Protein AF-Q7RCZ0-F1 (afdb_monomer)

Organism: Plasmodium yoelii yoelii (NCBI:txid73239)

Structure (mmCIF, N/CA/C/O backbone):
data_AF-Q7RCZ0-F1
#
_entry.id   AF-Q7RCZ0-F1
#
loop_
_atom_site.group_PDB
_atom_site.id
_atom_site.type_symbol
_atom_site.label_atom_id
_atom_site.label_alt_id
_atom_site.label_comp_id
_atom_site.label_asym_id
_atom_site.label_entity_id
_atom_site.label_seq_id
_atom_site.pdbx_PDB_ins_code
_atom_site.Cartn_x
_atom_site.Cartn_y
_atom_site.Cartn_z
_atom_site.occupancy
_atom_site.B_iso_or_equiv
_atom_site.auth_seq_id
_atom_site.auth_comp_id
_atom_site.auth_asym_id
_atom_site.auth_atom_id
_atom_site.pdbx_PDB_model_num
ATOM 1 N N . MET A 1 1 ? 18.452 -16.518 -7.019 1.00 38.97 1 MET A N 1
ATOM 2 C CA . MET A 1 1 ? 18.114 -15.299 -7.773 1.00 38.97 1 MET A CA 1
ATOM 3 C C . MET A 1 1 ? 17.187 -14.488 -6.898 1.00 38.97 1 MET A C 1
ATOM 5 O O . MET A 1 1 ? 16.316 -15.059 -6.257 1.00 38.97 1 MET A O 1
ATOM 9 N N . ASP A 1 2 ? 17.515 -13.217 -6.743 1.00 44.34 2 ASP A N 1
ATOM 10 C CA . ASP A 1 2 ? 17.029 -12.322 -5.700 1.00 44.34 2 ASP A CA 1
ATOM 11 C C . ASP A 1 2 ? 15.696 -11.708 -6.157 1.00 44.34 2 ASP A C 1
ATOM 13 O O . ASP A 1 2 ? 15.673 -10.638 -6.751 1.00 44.34 2 ASP A O 1
ATOM 17 N N . GLU A 1 3 ? 14.586 -12.422 -5.942 1.00 51.94 3 GLU A N 1
ATOM 18 C CA . GLU A 1 3 ? 13.224 -12.091 -6.430 1.00 51.94 3 GLU A CA 1
ATOM 19 C C . GLU A 1 3 ? 12.769 -10.655 -6.075 1.00 51.94 3 GLU A C 1
ATOM 21 O O . GLU A 1 3 ? 11.881 -10.083 -6.702 1.00 51.94 3 GLU A O 1
ATOM 26 N N . ARG A 1 4 ? 13.405 -10.041 -5.067 1.00 52.78 4 ARG A N 1
ATOM 27 C CA . ARG A 1 4 ? 13.152 -8.660 -4.631 1.00 52.78 4 ARG A CA 1
ATOM 28 C C . ARG A 1 4 ? 13.839 -7.600 -5.492 1.00 52.78 4 ARG A C 1
ATOM 30 O O . ARG A 1 4 ? 13.339 -6.479 -5.538 1.00 52.78 4 ARG A O 1
ATOM 37 N N . ASN A 1 5 ? 14.956 -7.923 -6.147 1.00 51.56 5 ASN A N 1
ATOM 38 C CA . ASN A 1 5 ? 15.665 -6.962 -6.998 1.00 51.56 5 ASN A CA 1
ATOM 39 C C . ASN A 1 5 ? 14.896 -6.694 -8.292 1.00 51.56 5 ASN A C 1
ATOM 41 O O . ASN A 1 5 ? 14.897 -5.562 -8.770 1.00 51.56 5 ASN A O 1
ATOM 45 N N . ASP A 1 6 ? 14.164 -7.687 -8.797 1.00 56.62 6 ASP A N 1
ATOM 46 C CA . ASP A 1 6 ? 13.350 -7.517 -9.998 1.00 56.62 6 ASP A CA 1
ATOM 47 C C . ASP A 1 6 ? 12.144 -6.607 -9.718 1.00 56.62 6 ASP A C 1
ATOM 49 O O . ASP A 1 6 ? 11.845 -5.723 -10.518 1.00 56.62 6 ASP A O 1
ATOM 53 N N . LEU A 1 7 ? 11.514 -6.712 -8.539 1.00 56.81 7 LEU A N 1
ATOM 54 C CA . LEU A 1 7 ? 10.368 -5.880 -8.125 1.00 56.81 7 LEU A CA 1
ATOM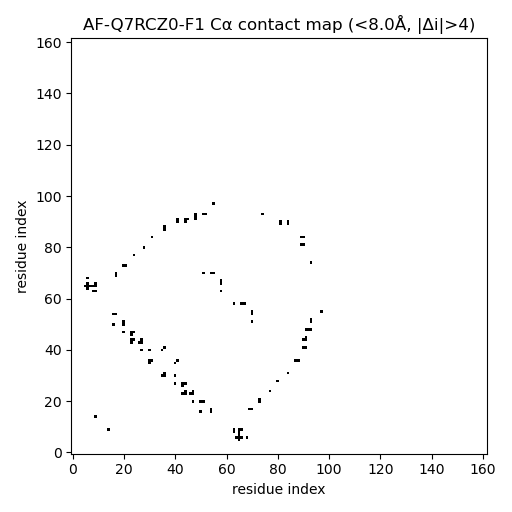 55 C C . LEU A 1 7 ? 10.657 -4.368 -8.086 1.00 56.81 7 LEU A C 1
ATOM 57 O O . LEU A 1 7 ? 9.736 -3.567 -8.237 1.00 56.81 7 LEU A O 1
ATOM 61 N N . LEU A 1 8 ? 11.917 -3.973 -7.891 1.00 65.38 8 LEU A N 1
ATOM 62 C CA . LEU A 1 8 ? 12.335 -2.569 -7.804 1.00 65.38 8 LEU A CA 1
ATOM 63 C C . LEU A 1 8 ? 12.926 -2.031 -9.112 1.00 65.38 8 LEU A C 1
ATOM 65 O O . LEU A 1 8 ? 13.473 -0.929 -9.123 1.00 65.38 8 LEU A O 1
ATOM 69 N N . ASN A 1 9 ? 12.780 -2.758 -10.224 1.00 71.50 9 ASN A N 1
ATOM 70 C CA . ASN A 1 9 ? 13.182 -2.296 -11.553 1.00 71.50 9 ASN A CA 1
ATOM 71 C C . ASN A 1 9 ? 12.187 -1.272 -12.142 1.00 71.50 9 ASN A C 1
ATOM 73 O O . ASN A 1 9 ? 11.670 -1.434 -13.246 1.00 71.50 9 ASN A O 1
ATOM 77 N N . ILE A 1 10 ? 11.862 -0.235 -11.372 1.00 80.19 10 ILE A N 1
ATOM 78 C CA . ILE A 1 10 ? 10.982 0.868 -11.763 1.00 80.19 10 ILE A CA 1
ATOM 79 C C . ILE A 1 10 ? 11.766 2.160 -11.566 1.00 80.19 10 ILE A C 1
ATOM 81 O O . ILE A 1 10 ? 12.518 2.304 -10.601 1.00 80.19 10 ILE A O 1
ATOM 85 N N . ASN A 1 11 ? 11.614 3.104 -12.493 1.00 83.19 11 ASN A N 1
ATOM 86 C CA . ASN A 1 11 ? 12.280 4.392 -12.367 1.00 83.19 11 ASN A CA 1
ATOM 87 C C . ASN A 1 11 ? 11.773 5.142 -11.114 1.00 83.19 11 ASN A C 1
ATOM 89 O O . ASN A 1 11 ? 10.669 4.925 -10.610 1.00 83.19 11 ASN A O 1
ATOM 93 N N . ILE A 1 12 ? 12.600 6.046 -10.594 1.00 86.06 12 ILE A N 1
ATOM 94 C CA . ILE A 1 12 ? 12.290 6.764 -9.353 1.00 86.06 12 ILE A CA 1
ATOM 95 C C . ILE A 1 12 ? 11.041 7.654 -9.474 1.00 86.06 12 ILE A C 1
ATOM 97 O O . ILE A 1 12 ? 10.348 7.887 -8.485 1.00 86.06 12 ILE A O 1
ATOM 101 N N . GLU A 1 13 ? 10.737 8.133 -10.682 1.00 85.88 13 GLU A N 1
ATOM 102 C CA . GLU A 1 13 ? 9.590 8.998 -10.951 1.00 85.88 13 GLU A CA 1
ATOM 103 C C . GLU A 1 13 ? 8.267 8.235 -10.800 1.00 85.88 13 GLU A C 1
ATOM 105 O O . GLU A 1 13 ? 7.359 8.673 -10.094 1.00 85.88 13 GLU A O 1
ATOM 110 N N . ASP A 1 14 ? 8.170 7.062 -11.410 1.00 85.56 14 ASP A N 1
ATOM 111 C CA . ASP A 1 14 ? 7.006 6.192 -11.344 1.00 85.56 14 ASP A CA 1
ATOM 112 C C . ASP A 1 14 ? 6.868 5.562 -9.962 1.00 85.56 14 ASP A C 1
ATOM 114 O O . ASP A 1 14 ? 5.755 5.459 -9.446 1.00 85.56 14 ASP A O 1
ATOM 118 N N . LEU A 1 15 ? 7.986 5.232 -9.308 1.00 88.25 15 LEU A N 1
ATOM 119 C CA . LEU A 1 15 ? 7.979 4.802 -7.911 1.00 88.25 15 LEU A CA 1
ATOM 120 C C . LEU A 1 15 ? 7.372 5.875 -6.994 1.00 88.25 15 LEU A C 1
ATOM 122 O O . LEU A 1 15 ? 6.578 5.548 -6.112 1.00 88.25 15 LEU A O 1
ATOM 126 N N . SER A 1 16 ? 7.694 7.152 -7.227 1.00 90.44 16 SER A N 1
ATOM 127 C CA . SER A 1 16 ? 7.094 8.278 -6.501 1.00 90.44 16 SER A CA 1
ATOM 128 C C . SER A 1 16 ? 5.575 8.349 -6.718 1.00 90.44 16 SER A C 1
ATOM 130 O O . SER A 1 16 ? 4.807 8.437 -5.759 1.00 90.44 16 SER A O 1
ATOM 132 N N . LYS A 1 17 ? 5.107 8.192 -7.965 1.00 91.94 17 LYS A N 1
ATOM 133 C CA . LYS A 1 17 ? 3.666 8.158 -8.289 1.00 91.94 17 LYS A CA 1
ATOM 134 C C . LYS A 1 17 ? 2.949 6.968 -7.633 1.00 91.94 17 LYS A C 1
ATOM 136 O O . LYS A 1 17 ? 1.824 7.113 -7.149 1.00 91.94 17 LYS A O 1
ATOM 141 N N . PHE A 1 18 ? 3.588 5.798 -7.580 1.00 91.94 18 PHE A N 1
ATOM 142 C CA . PHE A 1 18 ? 3.059 4.639 -6.857 1.00 91.94 18 PHE A CA 1
ATOM 143 C C . PHE A 1 18 ? 2.977 4.887 -5.353 1.00 91.94 18 PHE A C 1
ATOM 145 O O . PHE A 1 18 ? 1.973 4.531 -4.734 1.00 91.94 18 PHE A O 1
ATOM 152 N N . TYR A 1 19 ? 4.000 5.512 -4.768 1.00 93.88 19 TYR A N 1
ATOM 153 C CA . TYR A 1 19 ? 4.013 5.856 -3.350 1.00 93.88 19 TYR A CA 1
ATOM 154 C C . TYR A 1 19 ? 2.870 6.810 -2.986 1.00 93.88 19 TYR A C 1
ATOM 156 O O . TYR A 1 19 ? 2.189 6.591 -1.986 1.00 93.88 19 TYR A O 1
ATOM 164 N N . ASP A 1 20 ? 2.586 7.803 -3.828 1.00 95.19 20 ASP A N 1
ATOM 165 C CA . ASP A 1 20 ? 1.436 8.694 -3.656 1.00 95.19 20 ASP A CA 1
ATOM 166 C C . ASP A 1 20 ? 0.103 7.933 -3.600 1.00 95.19 20 ASP A C 1
ATOM 168 O O . ASP A 1 20 ? -0.721 8.164 -2.709 1.00 95.19 20 ASP A O 1
ATOM 172 N N . ALA A 1 21 ? -0.121 7.017 -4.549 1.00 96.31 21 ALA A N 1
ATOM 173 C CA . ALA A 1 21 ? -1.334 6.200 -4.587 1.00 96.31 21 ALA A CA 1
ATOM 174 C C . ALA A 1 21 ? -1.416 5.257 -3.373 1.00 96.31 21 ALA A C 1
ATOM 176 O O . ALA A 1 21 ? -2.469 5.125 -2.745 1.00 96.31 21 ALA A O 1
ATOM 177 N N . PHE A 1 22 ? -0.294 4.641 -2.997 1.00 95.62 22 PHE A N 1
ATOM 178 C CA . PHE A 1 22 ? -0.193 3.784 -1.817 1.00 95.62 22 PHE A CA 1
ATOM 179 C C . PHE A 1 22 ? -0.462 4.546 -0.512 1.00 95.62 22 PHE A C 1
ATOM 181 O O . PHE A 1 22 ? -1.136 4.031 0.382 1.00 95.62 22 PHE A O 1
ATOM 188 N N . ASN A 1 23 ? 0.016 5.785 -0.401 1.00 95.88 23 ASN A N 1
ATOM 189 C CA . ASN A 1 23 ? -0.214 6.628 0.765 1.00 95.88 23 ASN A CA 1
ATOM 190 C C . ASN A 1 23 ? -1.708 6.941 0.943 1.00 95.88 23 ASN A C 1
ATOM 192 O O . ASN A 1 23 ? -2.233 6.798 2.048 1.00 95.88 23 ASN A O 1
ATOM 196 N N . LEU A 1 24 ? -2.424 7.273 -0.141 1.00 96.69 24 LEU A N 1
ATOM 197 C CA . LEU A 1 24 ? -3.885 7.438 -0.098 1.00 96.69 24 LEU A CA 1
ATOM 198 C C . LEU A 1 24 ? -4.587 6.159 0.373 1.00 96.69 24 LEU A C 1
ATOM 200 O O . LEU A 1 24 ? -5.470 6.214 1.229 1.00 96.69 24 LEU A O 1
ATOM 204 N N . LEU A 1 25 ? -4.157 4.998 -0.126 1.00 95.56 25 LEU A N 1
ATOM 205 C CA . LEU A 1 25 ? -4.702 3.708 0.291 1.00 95.56 25 LEU A CA 1
ATOM 206 C C . LEU A 1 25 ? -4.490 3.452 1.793 1.00 95.56 25 LEU A C 1
ATOM 208 O O . LEU A 1 25 ? -5.423 3.046 2.487 1.00 95.56 25 LEU A O 1
ATOM 212 N N . CYS A 1 26 ? -3.301 3.758 2.318 1.00 95.19 26 CYS A N 1
ATOM 213 C CA . CYS A 1 26 ? -3.001 3.683 3.750 1.00 95.19 26 CYS A CA 1
ATOM 214 C C . CYS A 1 26 ? -3.878 4.626 4.585 1.00 95.19 26 CYS A C 1
ATOM 216 O O . CYS A 1 26 ? -4.401 4.214 5.624 1.00 95.19 26 CYS A O 1
ATOM 218 N N . ILE A 1 27 ? -4.072 5.870 4.134 1.00 94.75 27 ILE A N 1
ATOM 219 C CA . ILE A 1 27 ? -4.946 6.847 4.801 1.00 94.75 27 ILE A CA 1
ATOM 220 C C . ILE A 1 27 ? -6.373 6.297 4.891 1.00 94.75 27 ILE A C 1
ATOM 222 O O . ILE A 1 27 ? -6.962 6.296 5.976 1.00 94.75 27 ILE A O 1
ATOM 226 N N . MET A 1 28 ? -6.908 5.761 3.789 1.00 94.62 28 MET A N 1
ATOM 227 C CA . MET A 1 28 ? -8.235 5.143 3.772 1.00 94.62 28 MET A CA 1
ATOM 228 C C . MET A 1 28 ? -8.324 3.953 4.736 1.00 94.62 28 MET A C 1
ATOM 230 O O . MET A 1 28 ? -9.254 3.891 5.540 1.00 94.62 28 MET A O 1
ATOM 234 N N . TYR A 1 29 ? -7.339 3.048 4.734 1.00 93.31 29 TYR A N 1
ATOM 235 C CA . TYR A 1 29 ? -7.286 1.931 5.686 1.00 93.31 29 TYR A CA 1
ATOM 236 C C . TYR A 1 29 ? -7.281 2.410 7.144 1.00 93.31 29 TYR A C 1
ATOM 238 O O . TYR A 1 29 ? -8.011 1.866 7.976 1.00 93.31 29 TYR A O 1
ATOM 246 N N . GLY A 1 30 ? -6.504 3.451 7.453 1.00 92.50 30 GLY A N 1
ATOM 247 C CA . GLY A 1 30 ? -6.445 4.050 8.785 1.00 92.50 30 GLY A CA 1
ATOM 248 C C . GLY A 1 30 ? -7.778 4.657 9.228 1.00 92.50 30 GLY A C 1
ATOM 249 O O . GLY A 1 30 ? -8.166 4.503 10.388 1.00 92.50 30 GLY A O 1
ATOM 250 N N . ARG A 1 31 ? -8.512 5.301 8.313 1.00 90.94 31 ARG A N 1
ATOM 251 C CA . ARG A 1 31 ? -9.863 5.824 8.581 1.00 90.94 31 ARG A CA 1
ATOM 252 C C . ARG A 1 31 ? -10.870 4.709 8.825 1.00 90.94 31 ARG A C 1
ATOM 254 O O . ARG A 1 31 ? -11.605 4.770 9.810 1.00 90.94 31 ARG A O 1
ATOM 261 N N . VAL A 1 32 ? -10.867 3.678 7.978 1.00 89.38 32 VAL A N 1
ATOM 262 C CA . VAL A 1 32 ? -11.751 2.509 8.116 1.00 89.38 32 VAL A CA 1
ATOM 263 C C . VAL A 1 32 ? -11.511 1.810 9.454 1.00 89.38 32 VAL A C 1
ATOM 265 O 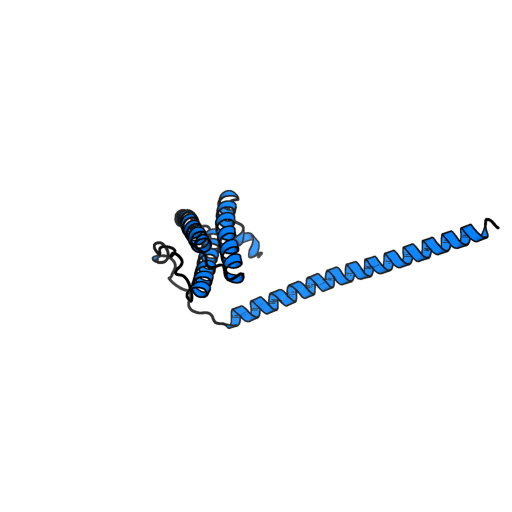O . VAL A 1 32 ? -12.472 1.517 10.159 1.00 89.38 32 VAL A O 1
ATOM 268 N N . ALA A 1 33 ? -10.252 1.621 9.860 1.00 90.06 33 ALA A N 1
ATOM 269 C CA . ALA A 1 33 ? -9.904 1.034 11.157 1.00 90.06 33 ALA A CA 1
ATOM 270 C C . ALA A 1 33 ? -10.375 1.880 12.357 1.00 90.06 33 ALA A C 1
ATOM 272 O O . ALA A 1 33 ? -10.667 1.340 13.420 1.00 90.06 33 ALA A O 1
ATOM 273 N N . GLN A 1 34 ? -10.481 3.201 12.186 1.00 89.69 34 GLN A N 1
ATOM 274 C CA . GLN A 1 34 ? -11.029 4.125 13.185 1.00 89.69 34 GLN A CA 1
ATOM 275 C C . GLN A 1 34 ? -12.559 4.270 13.106 1.00 89.69 34 GLN A C 1
ATOM 277 O O . GLN A 1 34 ? -13.115 5.116 13.803 1.00 89.69 34 GLN A O 1
ATOM 282 N N . ASN A 1 35 ? -13.240 3.494 12.253 1.00 84.00 35 ASN A N 1
ATOM 283 C CA . ASN A 1 35 ? -14.670 3.630 11.948 1.00 84.00 35 ASN A CA 1
ATOM 284 C C . ASN A 1 35 ? -15.070 5.041 11.465 1.00 84.00 35 ASN A C 1
ATOM 286 O O . ASN A 1 35 ? -16.215 5.460 11.616 1.00 84.00 35 ASN A O 1
ATOM 290 N N . LYS A 1 36 ? -14.134 5.781 10.856 1.00 84.06 36 LYS A N 1
ATOM 291 C CA . LYS A 1 36 ? -14.368 7.111 10.275 1.00 84.06 36 LYS A CA 1
ATOM 292 C C . LYS A 1 36 ? -14.728 6.971 8.797 1.00 84.06 36 LYS A C 1
ATOM 294 O O . LYS A 1 36 ? -13.869 7.108 7.930 1.00 84.06 36 LYS A O 1
ATOM 299 N N . LYS A 1 37 ? -15.993 6.652 8.526 1.00 74.50 37 LYS A N 1
ATOM 300 C CA . LYS A 1 37 ? -16.551 6.489 7.170 1.00 74.50 37 LYS A CA 1
ATOM 301 C C . LYS A 1 37 ? 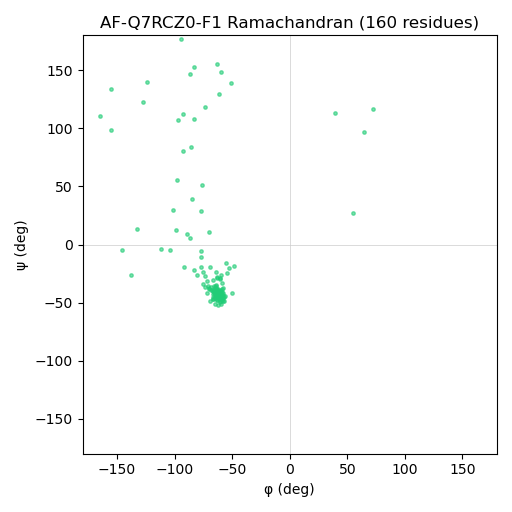-17.282 7.764 6.729 1.00 74.50 37 LYS A C 1
ATOM 303 O O . LYS A 1 37 ? -18.479 7.754 6.474 1.00 74.50 37 LYS A O 1
ATOM 308 N N . ASP A 1 38 ? -16.569 8.889 6.771 1.00 80.19 38 ASP A N 1
ATOM 309 C CA . ASP A 1 38 ? -17.084 10.223 6.444 1.00 80.19 38 ASP A CA 1
ATOM 310 C C . ASP A 1 38 ? -16.816 10.598 4.973 1.00 80.19 38 ASP A C 1
ATOM 312 O O . ASP A 1 38 ? -16.155 9.866 4.235 1.00 80.19 38 ASP A O 1
ATOM 316 N N . ASP A 1 39 ? -17.292 11.766 4.530 1.00 83.75 39 ASP A N 1
ATOM 317 C CA . ASP A 1 39 ? -17.079 12.273 3.160 1.00 83.75 39 ASP A CA 1
ATOM 318 C C . ASP A 1 39 ? -15.600 12.331 2.758 1.00 83.75 39 ASP A C 1
ATOM 320 O O . ASP A 1 39 ? -15.253 12.256 1.578 1.00 83.75 39 ASP A O 1
ATOM 324 N N . LYS A 1 40 ? -14.699 12.431 3.740 1.00 89.19 40 LYS A N 1
ATOM 325 C CA . LYS A 1 40 ? -13.262 12.420 3.489 1.00 89.19 40 LYS A CA 1
ATOM 326 C C . LYS A 1 40 ? -12.778 11.056 3.001 1.00 89.19 40 LYS A C 1
ATOM 328 O O . LYS A 1 40 ? -11.925 11.033 2.125 1.00 89.19 40 LYS A O 1
ATOM 333 N N . LEU A 1 41 ? -13.328 9.944 3.503 1.00 90.38 41 LEU A N 1
ATOM 334 C CA . LEU A 1 41 ? -13.020 8.608 2.976 1.00 90.38 41 LEU A CA 1
ATOM 335 C C . LEU A 1 41 ? -13.406 8.509 1.493 1.00 90.38 41 LEU A C 1
ATOM 337 O O . LEU A 1 41 ? -12.639 7.993 0.685 1.00 90.38 41 LEU A O 1
ATOM 341 N N . LEU A 1 42 ? -14.576 9.042 1.132 1.00 89.44 42 LEU A N 1
ATOM 342 C CA . LEU A 1 42 ? -15.045 9.055 -0.251 1.00 89.44 42 LEU A CA 1
ATOM 343 C C . LEU A 1 42 ? -14.171 9.943 -1.151 1.00 89.44 42 LEU A C 1
ATOM 345 O O . LEU A 1 42 ? -13.889 9.568 -2.288 1.00 89.44 42 LEU A O 1
ATOM 349 N N . ASN A 1 43 ? -13.737 11.104 -0.659 1.00 91.62 43 ASN A N 1
ATOM 350 C CA . ASN A 1 43 ? -12.841 11.994 -1.401 1.00 91.62 43 ASN A CA 1
ATOM 351 C C . ASN A 1 43 ? -11.458 11.362 -1.602 1.00 91.62 43 ASN A C 1
ATOM 353 O O . ASN A 1 43 ? -10.994 11.295 -2.738 1.00 91.62 43 ASN A O 1
ATOM 357 N N . ASP A 1 44 ? -10.867 10.794 -0.546 1.00 93.25 44 ASP A N 1
ATOM 358 C CA . ASP A 1 44 ? -9.589 10.075 -0.629 1.00 93.25 44 ASP A CA 1
ATOM 359 C C . ASP A 1 44 ? -9.683 8.902 -1.630 1.00 93.25 44 ASP A C 1
ATOM 361 O O . ASP A 1 44 ? -8.757 8.649 -2.401 1.00 93.25 44 ASP A O 1
ATOM 365 N N . ALA A 1 45 ? -10.832 8.216 -1.680 1.00 92.75 45 ALA A N 1
ATOM 366 C CA . ALA A 1 45 ? -11.087 7.141 -2.634 1.00 92.75 45 ALA A CA 1
ATOM 367 C C . ALA A 1 45 ? -11.196 7.631 -4.086 1.00 92.75 45 ALA A C 1
ATOM 369 O O . ALA A 1 45 ? -10.686 6.971 -4.991 1.00 92.75 45 ALA A O 1
ATOM 370 N N . LYS A 1 46 ? -11.833 8.783 -4.329 1.00 93.25 46 LYS A N 1
ATOM 371 C CA . LYS A 1 46 ? -11.880 9.403 -5.665 1.00 93.25 46 LYS A CA 1
ATOM 372 C C . LYS A 1 46 ? -10.484 9.814 -6.131 1.00 93.25 46 LYS A C 1
ATOM 374 O O . LYS A 1 46 ? -10.125 9.542 -7.278 1.00 93.25 46 LYS A O 1
ATOM 379 N N . ASP A 1 47 ? -9.691 10.403 -5.240 1.00 95.50 47 ASP A N 1
ATOM 380 C CA . ASP A 1 47 ? -8.311 10.798 -5.528 1.00 95.50 47 ASP A CA 1
ATOM 381 C C . ASP A 1 47 ? -7.429 9.578 -5.817 1.00 95.50 47 ASP A C 1
ATOM 383 O O . ASP A 1 47 ? -6.643 9.590 -6.770 1.00 95.50 47 ASP A O 1
ATOM 387 N N . PHE A 1 48 ? -7.613 8.492 -5.059 1.00 95.75 48 PHE A N 1
ATOM 388 C CA . PHE A 1 48 ? -6.948 7.219 -5.319 1.00 95.75 48 PHE A CA 1
ATOM 389 C C . PHE A 1 48 ? -7.296 6.678 -6.709 1.00 95.75 48 PHE A C 1
ATOM 391 O O . PHE A 1 48 ? -6.389 6.372 -7.481 1.00 95.75 48 PHE A O 1
ATOM 398 N N . VAL A 1 49 ? -8.586 6.601 -7.060 1.00 93.81 49 VAL A N 1
ATOM 399 C CA . VAL A 1 49 ? -9.026 6.098 -8.374 1.00 93.81 49 VAL A CA 1
ATOM 400 C C . VAL A 1 49 ? -8.446 6.944 -9.509 1.00 93.81 49 VAL A C 1
ATOM 402 O O . VAL A 1 49 ? -7.989 6.388 -10.509 1.00 93.81 49 VAL A O 1
ATOM 405 N N . LYS A 1 50 ? -8.394 8.271 -9.352 1.00 93.44 50 LYS A N 1
ATOM 406 C CA . LYS A 1 50 ? -7.781 9.168 -10.340 1.00 93.44 50 LYS A CA 1
ATOM 407 C C . LYS A 1 50 ? -6.286 8.879 -10.524 1.00 93.44 50 LYS A C 1
ATOM 4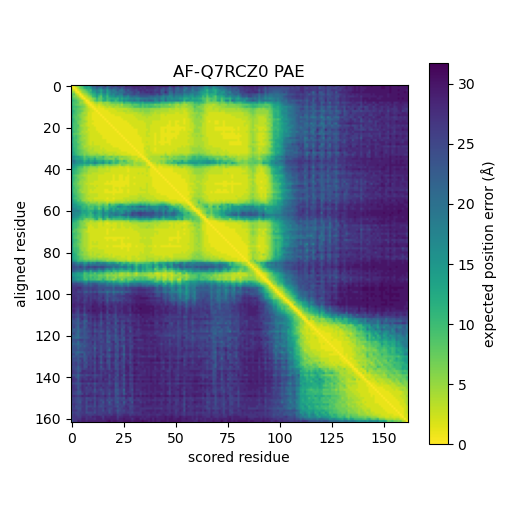09 O O . LYS A 1 50 ? -5.854 8.644 -11.651 1.00 93.44 50 LYS A O 1
ATOM 414 N N . LYS A 1 51 ? -5.510 8.828 -9.434 1.00 93.44 51 LYS A N 1
ATOM 415 C CA . LYS A 1 51 ? -4.071 8.497 -9.494 1.00 93.44 51 LYS A CA 1
ATOM 416 C C . LYS A 1 51 ? -3.830 7.098 -10.065 1.00 93.44 51 LYS A C 1
ATOM 418 O O . LYS A 1 51 ? -2.914 6.900 -10.857 1.00 93.44 51 LYS A O 1
ATOM 423 N N . TYR A 1 52 ? -4.672 6.129 -9.710 1.00 92.62 52 TYR A N 1
ATOM 424 C CA . TYR A 1 52 ? -4.592 4.773 -10.245 1.00 92.62 52 TYR A CA 1
ATOM 425 C C . TYR A 1 52 ? -4.796 4.747 -11.765 1.00 92.62 52 TYR A C 1
ATOM 427 O O . TYR A 1 52 ? -4.054 4.073 -12.472 1.00 92.62 52 TYR A O 1
ATOM 435 N N . GLN A 1 53 ? -5.763 5.501 -12.295 1.00 90.50 53 GLN A N 1
ATOM 436 C CA . GLN A 1 53 ? -5.982 5.592 -13.742 1.00 90.50 53 GLN A CA 1
ATOM 437 C C . GLN A 1 53 ? -4.785 6.203 -14.481 1.00 90.50 53 GLN A C 1
ATOM 439 O O . GLN A 1 53 ? -4.445 5.741 -15.572 1.00 90.50 53 GLN A O 1
ATOM 444 N N . GLU A 1 54 ? -4.145 7.218 -13.895 1.00 89.12 54 GLU A N 1
ATOM 445 C CA . GLU A 1 54 ? -2.928 7.829 -14.443 1.00 89.12 54 GLU A CA 1
ATOM 446 C C . GLU A 1 54 ? -1.786 6.803 -14.536 1.00 89.12 54 GLU A C 1
ATOM 448 O O . GLU A 1 54 ? -1.173 6.666 -15.596 1.00 89.12 54 GLU A O 1
ATOM 453 N N . LEU A 1 55 ? -1.571 6.012 -13.477 1.00 88.94 55 LEU A N 1
ATOM 454 C CA . LEU A 1 55 ? -0.602 4.907 -13.458 1.00 88.94 55 LEU A CA 1
ATOM 455 C C . LEU A 1 55 ? -0.961 3.804 -14.473 1.00 88.94 55 LEU A C 1
ATOM 457 O O . LEU A 1 55 ? -0.120 3.318 -15.228 1.00 88.94 55 LEU A O 1
ATOM 461 N N . ASN A 1 56 ? -2.235 3.423 -14.549 1.00 85.31 56 ASN A N 1
ATOM 462 C CA . ASN A 1 56 ? -2.681 2.326 -15.404 1.00 85.31 56 ASN A CA 1
ATOM 463 C C . ASN A 1 56 ? -2.501 2.631 -16.901 1.00 85.31 56 ASN A C 1
ATOM 465 O O . ASN A 1 56 ? -2.040 1.775 -17.657 1.00 85.31 56 ASN A O 1
ATOM 469 N N . ARG A 1 57 ? -2.767 3.873 -17.329 1.00 80.94 57 ARG A N 1
ATOM 470 C CA . ARG A 1 57 ? -2.512 4.310 -18.715 1.00 80.94 57 ARG A CA 1
ATOM 471 C C . ARG A 1 57 ? -1.044 4.176 -19.116 1.00 80.94 57 ARG A C 1
ATOM 473 O O . ARG A 1 57 ? -0.763 3.890 -20.276 1.00 80.94 57 ARG A O 1
ATOM 480 N N . TYR A 1 58 ? -0.124 4.370 -18.175 1.00 71.12 58 TYR A N 1
ATOM 481 C CA . TYR A 1 58 ? 1.309 4.226 -18.415 1.00 71.12 58 TYR A CA 1
ATOM 482 C C . TYR A 1 58 ? 1.743 2.751 -18.509 1.00 71.12 58 TYR A C 1
ATOM 484 O O . TYR A 1 58 ? 2.602 2.411 -19.325 1.00 71.12 58 TYR A O 1
ATOM 492 N N . SER A 1 59 ? 1.094 1.861 -17.748 1.00 66.12 59 SER A N 1
ATOM 493 C CA . SER A 1 59 ? 1.369 0.412 -17.754 1.00 66.12 59 SER A CA 1
ATOM 494 C C . SER A 1 59 ? 1.144 -0.265 -19.112 1.00 66.12 59 SER A C 1
ATOM 496 O O . SER A 1 59 ? 1.833 -1.224 -19.457 1.00 66.12 59 SER A O 1
ATOM 498 N N . ASN A 1 60 ? 0.221 0.267 -19.920 1.00 59.62 60 ASN A N 1
ATOM 499 C CA . ASN A 1 60 ? -0.046 -0.239 -21.267 1.00 59.62 60 ASN A CA 1
ATOM 500 C C . ASN A 1 60 ? 1.108 0.028 -22.246 1.00 59.62 60 ASN A C 1
ATOM 502 O O . ASN A 1 60 ? 1.191 -0.632 -23.276 1.00 59.62 60 ASN A O 1
ATOM 506 N N . ASN A 1 61 ? 1.996 0.974 -21.924 1.00 57.66 61 ASN A N 1
ATOM 507 C CA . ASN A 1 61 ? 3.097 1.400 -22.791 1.00 57.66 61 ASN A CA 1
ATOM 508 C C . ASN A 1 61 ? 4.459 0.846 -22.345 1.00 57.66 61 ASN A C 1
ATOM 510 O O . ASN A 1 61 ? 5.461 1.096 -23.010 1.00 57.66 61 ASN A O 1
ATOM 514 N N . THR A 1 62 ? 4.518 0.138 -21.212 1.00 57.81 62 THR A N 1
ATOM 515 C CA . THR A 1 62 ? 5.765 -0.349 -20.612 1.00 57.81 62 THR A CA 1
ATOM 516 C C . THR A 1 62 ? 5.682 -1.848 -20.332 1.00 57.81 62 THR A C 1
ATOM 518 O O . THR A 1 62 ? 4.812 -2.325 -19.606 1.00 57.81 62 THR A O 1
ATOM 521 N N . ASP A 1 63 ? 6.612 -2.612 -20.904 1.00 58.28 63 ASP A N 1
ATOM 522 C CA . ASP A 1 63 ? 6.704 -4.070 -20.737 1.00 58.28 63 ASP A CA 1
ATOM 523 C C . ASP A 1 63 ? 7.493 -4.449 -19.467 1.00 58.28 63 ASP A C 1
ATOM 525 O O . ASP A 1 63 ? 8.338 -5.341 -19.451 1.00 58.28 63 ASP A O 1
ATOM 529 N N . VAL A 1 64 ? 7.282 -3.693 -18.383 1.00 67.62 64 VAL A N 1
ATOM 530 C CA . VAL A 1 64 ? 7.983 -3.901 -17.112 1.00 67.62 64 VAL A CA 1
ATOM 531 C C . VAL A 1 64 ? 7.092 -4.739 -16.204 1.00 67.62 64 VAL A C 1
ATOM 533 O O . VAL A 1 64 ? 6.098 -4.253 -15.656 1.00 67.62 64 VAL A O 1
ATOM 536 N N . SER A 1 65 ? 7.466 -6.007 -16.025 1.00 75.75 65 SER A N 1
ATOM 537 C CA . SER A 1 65 ? 6.758 -6.975 -15.175 1.00 75.75 65 SER A CA 1
ATOM 538 C C . SER A 1 65 ? 6.476 -6.421 -13.773 1.00 75.75 65 SER A C 1
ATOM 540 O O . SER A 1 65 ? 5.361 -6.539 -13.263 1.00 75.75 65 SER A O 1
ATOM 542 N N . SER A 1 66 ? 7.448 -5.727 -13.187 1.00 78.00 66 SER A N 1
ATOM 543 C CA . SER A 1 66 ? 7.3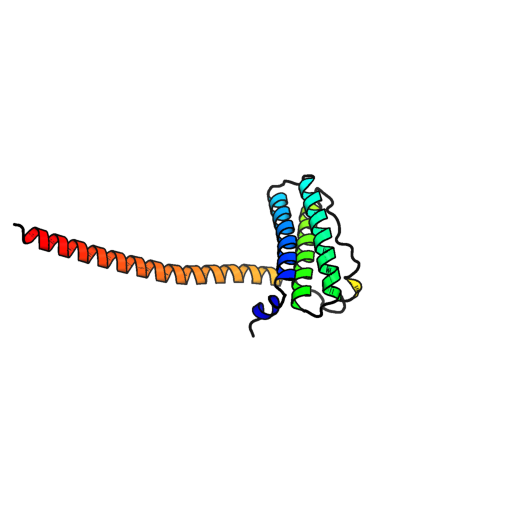79 -5.143 -11.844 1.00 78.00 66 SER A CA 1
ATOM 544 C C . SER A 1 66 ? 6.346 -4.022 -11.733 1.00 78.00 66 SER A C 1
ATOM 546 O O . SER A 1 66 ? 5.604 -3.966 -10.755 1.00 78.00 66 SER A O 1
ATOM 548 N N . TYR A 1 67 ? 6.218 -3.172 -12.758 1.00 84.94 67 TYR A N 1
ATOM 549 C CA . TYR A 1 67 ? 5.217 -2.100 -12.788 1.00 84.94 67 TYR A CA 1
ATOM 550 C C . TYR A 1 67 ? 3.800 -2.674 -12.699 1.00 84.94 67 TYR A C 1
ATOM 552 O O . TYR A 1 67 ? 2.988 -2.249 -11.873 1.00 84.94 67 TYR A O 1
ATOM 560 N N . ARG A 1 68 ? 3.515 -3.694 -13.520 1.00 82.75 68 ARG A N 1
ATOM 561 C CA . ARG A 1 68 ? 2.214 -4.379 -13.538 1.00 82.75 68 ARG A CA 1
ATOM 562 C C . ARG A 1 68 ? 1.928 -5.096 -12.220 1.00 82.75 68 ARG A C 1
ATOM 564 O O . ARG A 1 68 ? 0.793 -5.065 -11.751 1.00 82.75 68 ARG A O 1
ATOM 571 N N . GLN A 1 69 ? 2.943 -5.687 -11.590 1.00 84.56 69 GLN A N 1
ATOM 572 C CA . GLN A 1 69 ? 2.798 -6.336 -10.283 1.00 84.56 69 GLN A CA 1
ATOM 573 C C . GLN A 1 69 ? 2.429 -5.343 -9.170 1.00 84.56 69 GLN A C 1
ATOM 575 O O . GLN A 1 69 ? 1.509 -5.616 -8.391 1.00 84.56 69 GLN A O 1
ATOM 580 N N . ILE A 1 70 ? 3.083 -4.176 -9.107 1.00 89.06 70 ILE A N 1
ATOM 581 C CA . ILE A 1 70 ? 2.740 -3.135 -8.122 1.00 89.06 70 ILE A CA 1
ATOM 582 C C . I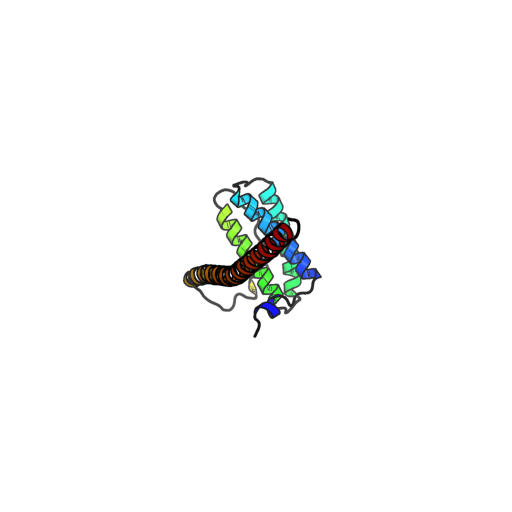LE A 1 70 ? 1.334 -2.593 -8.385 1.00 89.06 70 ILE A C 1
ATOM 584 O O . ILE A 1 70 ? 0.530 -2.475 -7.456 1.00 89.06 70 ILE A O 1
ATOM 588 N N . LEU A 1 71 ? 1.004 -2.317 -9.648 1.00 89.31 71 LEU A N 1
ATOM 589 C CA . LEU A 1 71 ? -0.315 -1.820 -10.029 1.00 89.31 71 LEU A CA 1
ATOM 590 C C . LEU A 1 71 ? -1.433 -2.819 -9.675 1.00 89.31 71 LEU A C 1
ATOM 592 O O . LEU A 1 71 ? -2.450 -2.432 -9.097 1.00 89.31 71 LEU A O 1
ATOM 596 N N . SER A 1 72 ? -1.228 -4.108 -9.955 1.00 87.44 72 SER A N 1
ATOM 597 C CA . SER A 1 72 ? -2.152 -5.187 -9.577 1.00 87.44 72 SER A CA 1
ATOM 598 C C . SER A 1 72 ? -2.317 -5.292 -8.056 1.00 87.44 72 SER A C 1
ATOM 600 O O . SER A 1 72 ? -3.435 -5.414 -7.543 1.00 87.44 72 SER A O 1
ATOM 602 N N . SER A 1 73 ? -1.216 -5.146 -7.312 1.00 90.75 73 SER A N 1
ATOM 603 C CA . SER A 1 73 ? -1.234 -5.151 -5.847 1.00 90.75 73 SER A CA 1
ATOM 604 C C . SER A 1 73 ? -2.054 -3.988 -5.283 1.00 90.75 73 SER A C 1
ATOM 606 O O . SER A 1 73 ? -2.870 -4.200 -4.384 1.00 90.75 73 SER A O 1
ATOM 608 N N . LEU A 1 74 ? -1.898 -2.771 -5.817 1.00 93.31 74 LEU A N 1
ATOM 609 C CA . LEU A 1 74 ? -2.702 -1.610 -5.411 1.00 93.31 74 LEU A CA 1
ATOM 610 C C . LEU A 1 74 ? -4.196 -1.818 -5.678 1.00 93.31 74 LEU A C 1
ATOM 612 O O . LEU A 1 74 ? -5.008 -1.533 -4.798 1.00 93.31 74 LEU A O 1
ATOM 616 N N . SER A 1 75 ? -4.549 -2.349 -6.854 1.00 92.06 75 SER A N 1
ATOM 617 C CA . SER A 1 75 ? -5.946 -2.643 -7.204 1.00 92.06 75 SER A CA 1
ATOM 618 C C . SER A 1 75 ? -6.561 -3.651 -6.239 1.00 92.06 75 SER A C 1
ATOM 620 O O . SER A 1 75 ? -7.604 -3.390 -5.645 1.00 92.06 75 SER A O 1
ATOM 622 N N . THR A 1 76 ? -5.860 -4.764 -6.009 1.00 92.38 76 THR A N 1
ATOM 623 C CA . THR A 1 76 ? -6.313 -5.842 -5.120 1.00 92.38 76 THR A CA 1
ATOM 624 C C . THR A 1 76 ? -6.546 -5.325 -3.699 1.00 92.38 76 THR A C 1
ATOM 626 O O . THR A 1 76 ? -7.595 -5.564 -3.107 1.00 92.38 76 THR A O 1
ATOM 629 N N . ASN A 1 77 ? -5.604 -4.545 -3.157 1.00 93.44 77 ASN A N 1
ATOM 630 C CA . ASN A 1 77 ? -5.743 -3.989 -1.810 1.00 93.44 77 ASN A CA 1
ATOM 631 C C . ASN A 1 77 ? -6.880 -2.956 -1.704 1.00 93.44 77 ASN A C 1
ATOM 633 O O . ASN A 1 77 ? -7.475 -2.820 -0.629 1.00 93.44 77 ASN A O 1
ATOM 637 N N . TYR A 1 78 ? -7.181 -2.225 -2.781 1.00 93.81 78 TYR A N 1
ATOM 638 C CA . TYR A 1 78 ? -8.318 -1.307 -2.830 1.00 93.81 78 TYR A CA 1
ATOM 639 C C . TYR A 1 78 ? -9.657 -2.047 -2.888 1.00 93.81 78 TYR A C 1
ATOM 641 O O . TYR A 1 78 ? -10.584 -1.684 -2.163 1.00 93.81 78 TYR A O 1
ATOM 649 N N . ASP A 1 79 ? -9.759 -3.121 -3.671 1.00 91.25 79 ASP A N 1
ATOM 650 C CA . ASP A 1 79 ? -10.962 -3.958 -3.697 1.00 91.25 79 ASP A CA 1
ATOM 651 C C . ASP A 1 79 ? -11.214 -4.650 -2.349 1.00 91.25 79 ASP A C 1
ATOM 653 O O . ASP A 1 79 ? -12.351 -4.668 -1.869 1.00 91.25 79 ASP A O 1
ATOM 657 N N . ASP A 1 80 ? -10.161 -5.107 -1.667 1.00 91.38 80 ASP A N 1
ATOM 658 C CA . ASP A 1 80 ? -10.254 -5.608 -0.291 1.00 91.38 80 ASP A CA 1
ATOM 659 C C . ASP A 1 80 ? -10.770 -4.534 0.682 1.00 91.38 80 ASP A C 1
ATOM 661 O O . ASP A 1 80 ? -11.605 -4.809 1.554 1.00 91.38 80 ASP A O 1
ATOM 665 N N . LEU A 1 81 ? -10.306 -3.288 0.532 1.00 90.38 81 LEU A N 1
ATOM 666 C CA . LEU A 1 81 ? -10.790 -2.157 1.324 1.00 90.38 81 LEU A CA 1
ATOM 667 C C . LEU A 1 81 ? -12.268 -1.878 1.038 1.00 90.38 81 LEU A C 1
ATOM 669 O O . LEU A 1 81 ? -13.048 -1.681 1.973 1.00 90.38 81 LEU A O 1
ATOM 673 N N . LYS A 1 82 ? -12.675 -1.915 -0.234 1.00 87.75 82 LYS A N 1
ATOM 674 C CA . LYS A 1 82 ? -14.077 -1.768 -0.642 1.00 87.75 82 LYS A CA 1
ATOM 675 C C . LYS A 1 82 ? -14.951 -2.831 0.002 1.00 87.75 82 LYS A C 1
ATOM 677 O O . LYS A 1 82 ? -15.988 -2.487 0.561 1.00 87.75 82 LYS A O 1
ATOM 682 N N . ILE A 1 83 ? -14.532 -4.097 -0.011 1.00 87.00 83 ILE A N 1
ATOM 683 C CA . ILE A 1 83 ? -15.267 -5.196 0.636 1.00 87.00 83 ILE A CA 1
ATOM 684 C C . ILE A 1 83 ? -15.454 -4.919 2.133 1.00 87.00 83 ILE A C 1
ATOM 686 O O . ILE A 1 83 ? -16.561 -5.081 2.642 1.00 87.00 83 ILE A O 1
ATOM 690 N N . LYS A 1 84 ? -14.426 -4.413 2.826 1.00 84.88 84 LYS A N 1
ATOM 691 C CA . LYS A 1 84 ? -14.538 -3.992 4.238 1.00 84.88 84 LYS A CA 1
ATOM 692 C C . LYS A 1 84 ? -15.495 -2.808 4.450 1.00 84.88 84 LYS A C 1
ATOM 694 O O . LYS A 1 84 ? -16.019 -2.641 5.551 1.00 84.88 84 LYS A O 1
ATOM 699 N N . CYS A 1 85 ? -15.730 -1.992 3.423 1.00 81.81 85 CYS A N 1
ATOM 700 C CA . CYS A 1 85 ? -16.629 -0.834 3.472 1.00 81.81 85 CYS A CA 1
ATOM 701 C C . CYS A 1 85 ? -18.076 -1.136 3.046 1.00 81.81 85 CYS A C 1
ATOM 703 O O . CYS A 1 85 ? -18.963 -0.371 3.424 1.00 81.81 85 CYS A O 1
ATOM 705 N N . LYS A 1 86 ? -18.331 -2.240 2.320 1.00 68.81 86 LYS A N 1
ATOM 706 C CA . LYS A 1 86 ? -19.634 -2.583 1.701 1.00 68.81 86 LYS A CA 1
ATOM 707 C C . LYS A 1 86 ? -20.834 -2.633 2.655 1.00 68.81 86 LYS A C 1
ATOM 709 O O . LYS A 1 86 ? -21.959 -2.574 2.178 1.00 68.81 86 LYS A O 1
ATOM 714 N N . ASN A 1 87 ? -20.618 -2.700 3.966 1.00 59.66 87 ASN A N 1
ATOM 715 C CA . ASN A 1 87 ? -21.713 -2.654 4.934 1.00 59.66 87 ASN A CA 1
ATOM 716 C C . ASN A 1 87 ? -22.278 -1.236 5.155 1.00 59.66 87 ASN A C 1
ATOM 718 O O . ASN A 1 87 ? -23.406 -1.133 5.615 1.00 59.66 87 ASN A O 1
ATOM 722 N N . ASP A 1 88 ? -21.541 -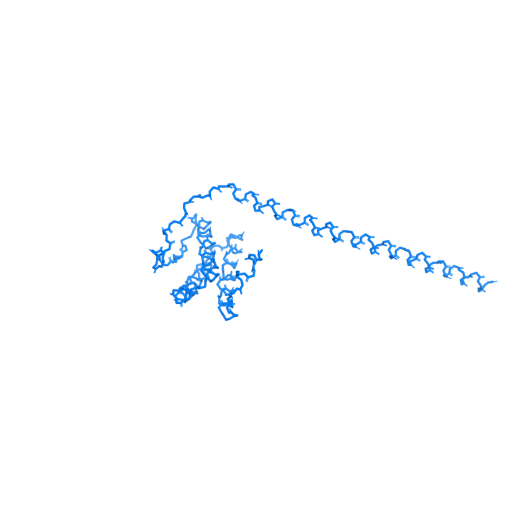0.167 4.806 1.00 58.25 88 ASP A N 1
ATOM 723 C CA . ASP A 1 88 ? -21.884 1.205 5.227 1.00 58.25 88 ASP A CA 1
ATOM 724 C C . ASP A 1 88 ? -21.738 2.295 4.140 1.00 58.25 88 ASP A C 1
ATOM 726 O O . ASP A 1 88 ? -22.403 3.324 4.233 1.00 58.25 88 ASP A O 1
ATOM 730 N N . GLN A 1 89 ? -20.875 2.133 3.120 1.00 66.75 89 GLN A N 1
ATOM 731 C CA . GLN A 1 89 ? -20.632 3.189 2.117 1.00 66.75 89 GLN A CA 1
ATOM 732 C C . GLN A 1 89 ? -20.123 2.637 0.773 1.00 66.75 89 GLN A C 1
ATOM 734 O O . GLN A 1 89 ? -19.190 1.830 0.734 1.00 66.75 89 GLN A O 1
ATOM 739 N N . THR A 1 90 ? -20.696 3.109 -0.341 1.00 74.50 90 THR A N 1
ATOM 740 C CA . THR A 1 90 ? -20.262 2.744 -1.702 1.00 74.50 90 THR A CA 1
ATOM 741 C C . THR A 1 90 ? -19.080 3.612 -2.133 1.00 74.50 90 THR A C 1
ATOM 743 O O . THR A 1 90 ? -19.233 4.803 -2.401 1.00 74.50 90 THR A O 1
ATOM 746 N N . LEU A 1 91 ? -17.890 3.017 -2.193 1.00 84.44 91 LEU A N 1
ATOM 747 C CA . LEU A 1 91 ? -16.686 3.656 -2.729 1.00 84.44 91 LEU A CA 1
ATOM 748 C C . LEU A 1 91 ? -16.637 3.551 -4.265 1.00 84.44 91 LEU A C 1
ATOM 750 O O . LEU A 1 91 ? -17.193 2.599 -4.818 1.00 84.44 91 LEU A O 1
ATOM 754 N N . PRO A 1 92 ? -15.976 4.500 -4.956 1.00 84.31 92 PRO A N 1
ATOM 755 C CA . PRO A 1 92 ? -15.880 4.501 -6.411 1.00 84.31 92 PRO A CA 1
ATOM 756 C C . PRO A 1 92 ? -15.194 3.240 -6.946 1.00 84.31 92 PRO A C 1
ATOM 758 O O . PRO A 1 92 ? -14.316 2.652 -6.318 1.00 84.31 92 PRO A O 1
ATOM 761 N N . GLU A 1 93 ? -15.599 2.815 -8.137 1.00 82.75 93 GLU A N 1
ATOM 762 C CA . GLU A 1 93 ? -14.959 1.699 -8.823 1.00 82.75 93 GLU A CA 1
ATOM 763 C C . GLU A 1 93 ? -13.758 2.175 -9.637 1.00 82.75 93 GLU A C 1
ATOM 765 O O . GLU A 1 93 ? -13.751 3.272 -10.200 1.00 82.75 93 GLU A O 1
ATOM 770 N N . ILE A 1 94 ? -12.739 1.322 -9.723 1.00 79.38 94 ILE A N 1
ATOM 771 C CA . ILE A 1 94 ? -11.700 1.472 -10.733 1.00 79.38 94 ILE A CA 1
ATOM 772 C C . ILE A 1 94 ? -12.345 1.037 -12.059 1.00 79.38 94 ILE A C 1
ATOM 774 O O . ILE A 1 94 ? -12.780 -0.112 -12.152 1.00 79.38 94 ILE A O 1
ATOM 778 N N . PRO A 1 95 ? -12.465 1.912 -13.075 1.00 65.06 95 PRO A N 1
ATOM 779 C CA . PRO A 1 95 ? -13.106 1.540 -14.330 1.00 65.06 95 PRO A CA 1
ATOM 780 C C . PRO A 1 95 ? -12.348 0.389 -14.998 1.00 65.06 95 PRO A C 1
ATOM 782 O O . PRO A 1 95 ? -11.134 0.449 -15.188 1.00 65.06 95 PRO A O 1
ATOM 785 N N . ALA A 1 96 ? -13.090 -0.653 -15.371 1.00 57.72 96 ALA A N 1
ATOM 786 C CA . ALA A 1 96 ? -12.585 -1.958 -15.801 1.00 57.72 96 ALA A CA 1
ATOM 787 C C . ALA A 1 96 ? -11.871 -1.983 -17.170 1.00 57.72 96 ALA A C 1
ATOM 789 O O . ALA A 1 96 ? -11.580 -3.055 -17.697 1.00 57.72 96 ALA A O 1
ATOM 790 N N . SER A 1 97 ? -11.557 -0.837 -17.773 1.00 50.91 97 SER A N 1
ATOM 791 C CA . SER A 1 97 ? -11.137 -0.762 -19.174 1.00 50.91 97 SER A CA 1
ATOM 792 C C . SER A 1 97 ? -9.688 -1.195 -19.449 1.00 50.91 97 SER A C 1
ATOM 794 O O . SER A 1 97 ? -9.106 -0.643 -20.370 1.00 50.91 97 SER A O 1
ATOM 796 N N . ILE A 1 98 ? -9.076 -2.103 -18.672 1.00 49.03 98 ILE A N 1
ATOM 797 C CA . ILE A 1 98 ? -7.742 -2.704 -18.946 1.00 49.03 98 ILE A CA 1
ATOM 798 C C . ILE A 1 98 ? -7.646 -4.187 -18.478 1.00 49.03 98 ILE A C 1
ATOM 800 O O . ILE A 1 98 ? -6.678 -4.868 -18.780 1.00 49.03 98 ILE A O 1
ATOM 804 N N . TYR A 1 99 ? -8.654 -4.778 -17.818 1.00 46.34 99 TYR A N 1
ATOM 805 C CA . TYR A 1 99 ? -8.561 -6.184 -17.353 1.00 46.34 99 TYR A CA 1
ATOM 806 C C . TYR A 1 99 ? -8.767 -7.249 -18.453 1.00 46.34 99 TYR A C 1
ATOM 808 O O . TYR A 1 99 ? -8.508 -8.433 -18.231 1.00 46.34 99 TYR A O 1
ATOM 816 N N . ALA A 1 100 ? -9.212 -6.850 -19.648 1.00 36.84 100 ALA A N 1
ATOM 817 C CA . ALA A 1 100 ? -9.558 -7.777 -20.727 1.00 36.84 100 ALA A CA 1
ATOM 818 C C . ALA A 1 100 ? -8.351 -8.381 -21.475 1.00 36.84 100 ALA A C 1
ATOM 820 O O . ALA A 1 100 ? -8.561 -9.237 -22.325 1.00 36.84 100 ALA A O 1
ATOM 821 N N . LEU A 1 101 ? -7.109 -7.963 -21.187 1.00 41.66 101 LEU A N 1
ATOM 822 C CA . LEU A 1 101 ? -5.931 -8.411 -21.949 1.00 41.66 101 LEU A CA 1
ATOM 823 C C . LEU A 1 101 ? -4.951 -9.318 -21.185 1.00 41.66 101 LEU A C 1
ATOM 825 O O . LEU A 1 101 ? -3.978 -9.767 -21.778 1.00 41.66 101 LEU A O 1
ATOM 829 N N . THR A 1 102 ? -5.161 -9.585 -19.891 1.00 41.19 102 THR A N 1
ATOM 830 C CA . THR A 1 102 ? -4.213 -10.380 -19.076 1.00 41.19 102 THR A CA 1
ATOM 831 C C . THR A 1 102 ? -4.873 -11.478 -18.242 1.00 41.19 102 THR A C 1
ATOM 833 O O . THR A 1 102 ? -4.247 -12.001 -17.326 1.00 41.19 102 THR A O 1
ATOM 836 N N . SER A 1 103 ? -6.139 -11.810 -18.510 1.00 38.72 103 SER A N 1
ATOM 837 C CA . SER A 1 103 ? -6.872 -12.881 -17.814 1.00 38.72 103 SER A CA 1
ATOM 838 C C . SER A 1 103 ? -6.956 -14.175 -18.626 1.00 38.72 103 SER A C 1
ATOM 840 O O . SER A 1 103 ? -7.897 -14.947 -18.463 1.00 38.72 103 SER A O 1
ATOM 842 N N . GLU A 1 104 ? -5.955 -14.435 -19.465 1.00 40.53 104 GLU A N 1
ATOM 843 C CA . GLU A 1 104 ? -5.673 -15.799 -19.895 1.00 40.53 104 GLU A CA 1
ATOM 844 C C . GLU A 1 104 ? -4.627 -16.377 -18.931 1.00 40.53 104 GLU A C 1
ATOM 846 O O . GLU A 1 104 ? -3.502 -15.892 -18.835 1.00 40.53 104 GLU A O 1
ATOM 851 N N . ASP A 1 105 ? -5.087 -17.359 -18.156 1.00 39.69 105 ASP A N 1
ATOM 852 C CA . ASP A 1 105 ? -4.332 -18.268 -17.296 1.00 39.69 105 ASP A CA 1
ATOM 853 C C . ASP A 1 105 ? -3.564 -17.690 -16.095 1.00 39.69 105 ASP A C 1
ATOM 855 O O . ASP A 1 105 ? -2.382 -17.365 -16.140 1.00 39.69 105 ASP A O 1
ATOM 859 N N . THR A 1 106 ? -4.193 -17.752 -14.917 1.00 32.91 106 THR A N 1
ATOM 860 C CA . THR A 1 106 ? -3.826 -18.782 -13.922 1.00 32.91 106 THR A CA 1
ATOM 861 C C . THR A 1 106 ? -4.914 -18.872 -12.851 1.00 32.91 106 THR A C 1
ATOM 863 O O . THR A 1 106 ? -5.135 -17.987 -12.026 1.00 32.91 106 THR A O 1
ATOM 866 N N . SER A 1 107 ? -5.597 -20.003 -12.907 1.00 37.66 107 SER A N 1
ATOM 867 C CA . SER A 1 107 ? -6.580 -20.552 -11.986 1.00 37.66 107 SER A CA 1
ATOM 868 C C . SER A 1 107 ? -6.141 -20.603 -10.513 1.00 37.66 107 SER A C 1
ATOM 870 O O . SER A 1 107 ? -5.038 -21.038 -10.200 1.00 37.66 107 SER A O 1
ATOM 872 N N . SER A 1 108 ? -7.084 -20.262 -9.625 1.00 55.91 108 SER A N 1
ATOM 873 C CA . SER A 1 108 ? -7.308 -20.794 -8.264 1.00 55.91 108 SER A CA 1
ATOM 874 C C . SER A 1 108 ? -6.100 -21.118 -7.361 1.00 55.91 108 SER A C 1
ATOM 876 O O . SER A 1 108 ? -5.453 -22.147 -7.523 1.00 55.91 108 SER A O 1
ATOM 878 N N . SER A 1 109 ? -5.926 -20.374 -6.260 1.00 44.34 109 SER A N 1
ATOM 879 C CA . SER A 1 109 ? -5.266 -20.905 -5.050 1.00 44.34 109 SER A CA 1
ATOM 880 C C . SER A 1 109 ? -5.730 -20.134 -3.810 1.00 44.34 109 SER A C 1
ATOM 882 O O . SER A 1 109 ? -5.406 -18.967 -3.629 1.00 44.34 109 SER A O 1
ATOM 884 N N . SER A 1 110 ? -6.693 -20.674 -3.063 1.00 54.94 110 SER A N 1
ATOM 885 C CA . SER A 1 110 ? -6.520 -21.567 -1.903 1.00 54.94 110 SER A CA 1
ATOM 886 C C . SER A 1 110 ? -5.993 -20.854 -0.654 1.00 54.94 110 SER A C 1
ATOM 888 O O . SER A 1 110 ? -4.868 -20.366 -0.581 1.00 54.94 110 SER A O 1
ATOM 890 N N . ILE A 1 111 ? -6.846 -20.862 0.369 1.00 53.19 111 ILE A N 1
ATOM 891 C CA . ILE A 1 111 ? -6.672 -20.333 1.730 1.00 53.19 111 ILE A CA 1
ATOM 892 C C . ILE A 1 111 ? -5.346 -20.769 2.402 1.00 53.19 111 ILE A C 1
ATOM 894 O O . ILE A 1 111 ? -4.887 -20.099 3.329 1.00 53.19 111 ILE A O 1
ATOM 898 N N . GLY A 1 112 ? -4.680 -21.823 1.910 1.00 53.69 112 GLY A N 1
ATOM 899 C CA . GLY A 1 112 ? -3.394 -22.322 2.419 1.00 53.69 112 GLY A CA 1
ATOM 900 C C . GLY A 1 112 ? -2.231 -21.321 2.351 1.00 53.69 112 GLY A C 1
ATOM 901 O O . GLY A 1 112 ? -1.365 -21.325 3.226 1.00 53.69 112 GLY A O 1
ATOM 902 N N . ASN A 1 113 ? -2.245 -20.394 1.391 1.00 59.69 113 ASN A N 1
ATOM 903 C CA . ASN A 1 113 ? -1.126 -19.469 1.165 1.00 59.69 113 ASN A CA 1
ATOM 904 C C . ASN A 1 113 ? -1.049 -18.389 2.264 1.00 59.69 113 ASN A C 1
ATOM 906 O O . ASN A 1 113 ? 0.026 -17.896 2.598 1.00 59.69 113 ASN A O 1
ATOM 910 N N . LYS A 1 114 ? -2.193 -18.060 2.880 1.00 64.00 114 LYS A N 1
ATOM 911 C CA . LYS A 1 114 ? -2.328 -16.992 3.884 1.00 64.00 114 LYS A CA 1
ATOM 912 C C . LYS A 1 114 ? -1.717 -17.381 5.235 1.00 64.00 114 LYS A C 1
ATOM 914 O O . LYS A 1 114 ? -1.114 -16.548 5.908 1.00 64.00 114 LYS A O 1
ATOM 919 N N . LEU A 1 115 ? -1.836 -18.656 5.617 1.00 65.38 115 LEU A N 1
ATOM 920 C CA . LEU A 1 115 ? -1.248 -19.193 6.850 1.00 65.38 115 LEU A CA 1
ATOM 921 C C . LEU A 1 115 ? 0.280 -19.265 6.762 1.00 65.38 115 LEU A C 1
ATOM 923 O O . LEU A 1 115 ? 0.968 -18.956 7.734 1.00 65.38 115 LEU A O 1
ATOM 927 N N . PHE A 1 116 ? 0.808 -19.600 5.584 1.00 71.31 116 PHE A N 1
ATOM 928 C CA . PHE A 1 116 ? 2.248 -19.661 5.354 1.00 71.31 116 PHE A CA 1
ATOM 929 C C . PHE A 1 116 ? 2.905 -18.276 5.466 1.00 71.31 116 PHE A C 1
ATOM 931 O O . PHE A 1 116 ? 3.936 -18.132 6.125 1.00 71.31 116 PHE A O 1
ATOM 938 N N . THR A 1 117 ? 2.269 -17.233 4.916 1.00 71.62 117 THR A N 1
ATOM 939 C CA . THR A 1 117 ? 2.744 -15.844 5.042 1.00 71.62 117 THR A CA 1
ATOM 940 C C . THR A 1 117 ? 2.806 -15.388 6.500 1.00 71.62 117 THR A C 1
ATOM 942 O O . THR A 1 117 ? 3.813 -14.824 6.925 1.00 71.62 117 THR A O 1
ATOM 945 N N . VAL A 1 118 ? 1.763 -15.663 7.290 1.00 79.12 118 VAL A N 1
ATOM 946 C CA . VAL A 1 118 ? 1.719 -15.283 8.711 1.00 79.12 118 VAL A CA 1
ATOM 947 C C . VAL A 1 118 ? 2.811 -16.004 9.509 1.00 79.12 118 VAL A C 1
ATOM 949 O O . VAL A 1 118 ? 3.523 -15.370 10.287 1.00 79.12 118 VAL A O 1
ATOM 952 N N . LEU A 1 119 ? 3.008 -17.305 9.276 1.00 82.69 119 LEU A N 1
ATOM 953 C CA . LEU A 1 119 ? 4.031 -18.094 9.969 1.00 82.69 119 LEU A CA 1
ATOM 954 C C . LEU A 1 119 ? 5.461 -17.643 9.614 1.00 82.69 119 LEU A C 1
ATOM 956 O O . LEU A 1 119 ? 6.335 -17.600 10.482 1.00 82.69 119 LEU A O 1
ATOM 960 N N . SER A 1 120 ? 5.683 -17.231 8.363 1.00 83.12 120 SER A N 1
ATOM 961 C CA . SER A 1 120 ? 6.964 -16.686 7.897 1.00 83.12 120 SER A CA 1
ATOM 962 C C . SER A 1 120 ? 7.346 -15.383 8.619 1.00 83.12 120 SER A C 1
ATOM 964 O O . SER A 1 120 ? 8.495 -15.216 9.035 1.00 83.12 120 SER A O 1
ATOM 966 N N . ILE A 1 121 ? 6.375 -14.493 8.863 1.00 89.19 121 ILE A N 1
ATOM 967 C CA . ILE A 1 121 ? 6.596 -13.226 9.584 1.00 89.19 121 ILE A CA 1
ATOM 968 C C . ILE A 1 121 ? 7.039 -13.487 11.030 1.00 89.19 121 ILE A C 1
ATOM 970 O O . ILE 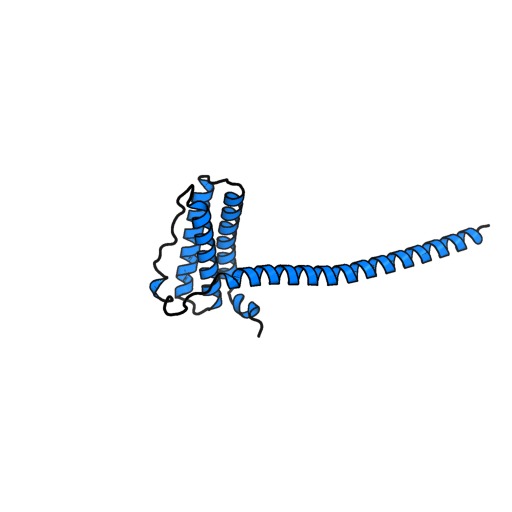A 1 121 ? 7.994 -12.868 11.505 1.00 89.19 121 ILE A O 1
ATOM 974 N N . PHE A 1 122 ? 6.402 -14.438 11.719 1.00 89.12 122 PHE A N 1
ATOM 975 C CA . PHE A 1 122 ? 6.803 -14.815 13.078 1.00 89.12 122 PHE A CA 1
ATOM 976 C C . PHE A 1 122 ? 8.228 -15.383 13.130 1.00 89.12 122 PHE A C 1
ATOM 978 O O . PHE A 1 122 ? 8.992 -15.028 14.031 1.00 89.12 122 PHE A O 1
ATOM 985 N N . GLY A 1 123 ? 8.615 -16.197 12.142 1.00 90.06 123 GLY A N 1
ATOM 986 C CA . GLY A 1 123 ? 9.979 -16.721 12.024 1.00 90.06 123 GLY A CA 1
ATOM 987 C C . GLY A 1 123 ? 11.027 -15.617 11.848 1.00 90.06 123 GLY A C 1
ATOM 988 O O . GLY A 1 123 ? 12.047 -15.613 12.541 1.00 90.06 123 GLY A O 1
ATOM 989 N N . ALA A 1 124 ? 10.751 -14.637 10.982 1.00 90.06 124 ALA A N 1
ATOM 990 C CA . ALA A 1 124 ? 11.646 -13.501 10.765 1.00 90.06 124 ALA A CA 1
ATOM 991 C C . ALA A 1 124 ? 11.829 -12.663 12.044 1.00 90.06 124 ALA A C 1
ATOM 993 O O . ALA A 1 124 ? 12.959 -12.358 12.427 1.00 90.06 124 ALA A O 1
ATOM 994 N N . ILE A 1 125 ? 10.736 -12.345 12.747 1.00 91.94 125 ILE A N 1
ATOM 995 C CA . ILE A 1 125 ? 10.781 -11.568 13.997 1.00 91.94 125 ILE A CA 1
ATOM 996 C C . ILE A 1 125 ? 11.604 -12.300 15.065 1.00 91.94 125 ILE A C 1
ATOM 998 O O . ILE A 1 125 ? 12.482 -11.696 15.685 1.00 91.94 125 ILE A O 1
ATOM 1002 N N . ALA A 1 126 ? 11.370 -13.602 15.255 1.00 92.19 126 ALA A N 1
ATOM 1003 C CA . ALA A 1 126 ? 12.111 -14.406 16.226 1.00 92.19 126 ALA A CA 1
ATOM 1004 C C . ALA A 1 126 ? 13.619 -14.452 15.915 1.00 92.19 126 ALA A C 1
ATOM 1006 O O . ALA A 1 126 ? 14.442 -14.331 16.825 1.00 92.19 126 ALA A O 1
ATOM 1007 N N . PHE A 1 127 ? 13.995 -14.558 14.637 1.00 91.38 127 PHE A N 1
ATOM 1008 C CA . PHE A 1 127 ? 15.393 -14.549 14.203 1.00 91.38 127 PHE A CA 1
ATOM 1009 C C . PHE A 1 127 ? 16.095 -13.215 14.513 1.00 91.38 127 PHE A C 1
ATOM 1011 O O . PHE A 1 127 ? 17.171 -13.205 15.120 1.00 91.38 127 PHE A O 1
ATOM 1018 N N . PHE A 1 128 ? 15.468 -12.080 14.177 1.00 90.12 128 PHE A N 1
ATOM 1019 C CA . PHE A 1 128 ? 16.022 -10.754 14.478 1.00 90.12 128 PHE A CA 1
ATOM 1020 C C . PHE A 1 128 ? 16.121 -10.488 15.985 1.00 90.12 128 PHE A C 1
ATOM 1022 O O . PHE A 1 128 ? 17.135 -9.949 16.448 1.00 90.12 128 PHE A O 1
ATOM 1029 N N . LEU A 1 129 ? 15.118 -10.906 16.766 1.00 88.62 129 LEU A N 1
ATOM 1030 C CA . LEU A 1 129 ? 15.148 -10.824 18.230 1.00 88.62 129 LEU A CA 1
ATOM 1031 C C . LEU A 1 129 ? 16.263 -11.692 18.826 1.00 88.62 129 LEU A C 1
ATOM 1033 O O . LEU A 1 129 ? 16.968 -11.244 19.727 1.00 88.62 129 LEU A O 1
ATOM 1037 N N . GLY A 1 130 ? 16.490 -12.896 18.297 1.00 89.56 130 GLY A N 1
ATOM 1038 C CA . GLY A 1 130 ? 17.577 -13.772 18.740 1.00 89.56 130 GLY A CA 1
ATOM 1039 C C . GLY A 1 130 ? 18.966 -13.159 18.524 1.00 89.56 130 GLY A C 1
ATOM 1040 O O . GLY A 1 130 ? 19.808 -13.176 19.429 1.00 89.56 130 GLY A O 1
ATOM 1041 N N . ILE A 1 131 ? 19.200 -12.556 17.354 1.00 87.38 131 ILE A N 1
ATOM 1042 C CA . ILE A 1 131 ? 20.466 -11.873 17.047 1.00 87.38 131 ILE A CA 1
ATOM 1043 C C . ILE A 1 131 ? 20.654 -10.661 17.965 1.00 87.38 131 ILE A C 1
ATOM 1045 O O . ILE A 1 131 ? 21.692 -10.534 18.621 1.00 87.38 131 ILE A O 1
ATOM 1049 N N . SER A 1 132 ? 19.650 -9.789 18.059 1.00 83.50 132 SER A N 1
ATOM 1050 C CA . SER A 1 132 ? 19.730 -8.581 18.890 1.00 83.50 132 SER A CA 1
ATOM 1051 C C . SER A 1 132 ? 19.869 -8.906 20.385 1.00 83.50 132 SER A C 1
ATOM 1053 O O . SER A 1 132 ? 20.662 -8.258 21.076 1.00 83.50 132 SER A O 1
ATOM 1055 N N . TYR A 1 133 ? 19.227 -9.972 20.875 1.00 88.69 133 TYR A N 1
ATOM 1056 C CA . TYR A 1 133 ? 19.402 -10.475 22.241 1.00 88.69 133 TYR A CA 1
ATOM 1057 C C . TYR A 1 133 ? 20.848 -10.911 22.524 1.00 88.69 133 TYR A C 1
ATOM 1059 O O . TYR A 1 133 ? 21.427 -10.504 23.535 1.00 88.69 133 TYR A O 1
ATOM 1067 N N . LYS A 1 134 ? 21.479 -11.671 21.616 1.00 82.69 134 LYS A N 1
ATOM 1068 C CA . LYS A 1 134 ? 22.881 -12.107 21.763 1.00 82.69 134 LYS A CA 1
ATOM 1069 C C . LYS A 1 134 ? 23.846 -10.918 21.848 1.00 82.69 134 LYS A C 1
ATOM 1071 O O . LYS A 1 134 ? 24.720 -10.900 22.719 1.00 82.69 134 LYS A O 1
ATOM 1076 N N . TYR A 1 135 ? 23.677 -9.916 20.983 1.00 79.62 135 TYR A N 1
ATOM 1077 C CA . TYR A 1 135 ? 24.501 -8.700 21.001 1.00 79.62 135 TYR A CA 1
ATOM 1078 C C . TYR A 1 135 ? 24.277 -7.859 22.266 1.00 79.62 135 TYR A C 1
ATOM 1080 O O . TYR A 1 135 ? 25.244 -7.372 22.859 1.00 79.62 135 TYR A O 1
ATOM 1088 N N . SER A 1 136 ? 23.030 -7.741 22.727 1.00 76.12 136 SER A N 1
ATOM 1089 C CA . SER A 1 136 ? 22.688 -7.021 23.959 1.00 76.12 136 SER A CA 1
ATOM 1090 C C . SER A 1 136 ? 23.281 -7.692 25.207 1.00 76.12 136 SER A C 1
ATOM 1092 O O . SER A 1 136 ? 23.942 -7.037 26.019 1.00 76.12 136 SER A O 1
ATOM 1094 N N . LEU A 1 137 ? 23.158 -9.020 25.321 1.00 77.19 137 LEU A N 1
ATOM 1095 C CA . LEU A 1 137 ? 23.718 -9.799 26.431 1.00 77.19 137 LEU A CA 1
ATOM 1096 C C . LEU A 1 137 ? 25.252 -9.703 26.482 1.00 77.19 137 LEU A C 1
ATOM 1098 O O . LEU A 1 137 ? 25.845 -9.588 27.561 1.00 77.19 137 LEU A O 1
ATOM 1102 N N . PHE A 1 138 ? 25.907 -9.698 25.318 1.00 76.69 138 PHE A N 1
ATOM 1103 C CA . PHE A 1 138 ? 27.350 -9.479 25.217 1.00 76.69 138 PHE A CA 1
ATOM 1104 C C . PHE A 1 138 ? 27.753 -8.062 25.663 1.00 76.69 138 PHE A C 1
ATOM 1106 O O . PHE A 1 138 ? 28.723 -7.892 26.410 1.00 76.69 138 PHE A O 1
ATOM 1113 N N . GLY A 1 139 ? 26.975 -7.045 25.279 1.00 75.00 139 GLY A N 1
ATOM 1114 C CA . GLY A 1 139 ? 27.167 -5.664 25.725 1.00 75.00 139 GLY A CA 1
ATOM 1115 C C . GLY A 1 139 ? 27.035 -5.500 27.242 1.00 75.00 139 GLY A C 1
ATOM 1116 O O . GLY A 1 139 ? 27.879 -4.853 27.873 1.00 75.00 139 GLY A O 1
ATOM 1117 N N . PHE A 1 140 ? 26.030 -6.140 27.848 1.00 75.25 140 PHE A N 1
ATOM 1118 C CA . PHE A 1 140 ? 25.808 -6.104 29.295 1.00 75.25 140 PHE A CA 1
ATOM 1119 C C . PHE A 1 140 ? 26.982 -6.716 30.073 1.00 75.25 140 PHE A C 1
ATOM 1121 O O . PHE A 1 140 ? 27.506 -6.095 31.003 1.00 75.25 140 PHE A O 1
ATOM 1128 N N . ARG A 1 141 ? 27.481 -7.881 29.634 1.00 75.31 141 ARG A N 1
ATOM 1129 C CA . ARG A 1 141 ? 28.665 -8.535 30.225 1.00 75.31 141 ARG A CA 1
ATOM 1130 C C . ARG A 1 141 ? 29.902 -7.637 30.197 1.00 75.31 141 ARG A C 1
ATOM 1132 O O . ARG A 1 141 ? 30.587 -7.490 31.211 1.00 75.31 141 ARG A O 1
ATOM 1139 N N . LYS A 1 142 ? 30.163 -6.978 29.063 1.00 77.56 142 LYS A N 1
ATOM 1140 C CA . LYS A 1 142 ? 31.308 -6.066 28.907 1.00 77.56 142 LYS A CA 1
ATOM 1141 C C . LYS A 1 142 ? 31.191 -4.833 29.811 1.00 77.56 142 LYS A C 1
ATOM 1143 O O . LYS A 1 142 ? 32.191 -4.370 30.364 1.00 77.56 142 LYS A O 1
ATOM 1148 N N . ARG A 1 143 ? 29.975 -4.308 30.004 1.00 81.00 143 ARG A N 1
ATOM 1149 C CA . ARG A 1 143 ? 29.718 -3.177 30.911 1.00 81.00 143 ARG A CA 1
ATOM 1150 C C . ARG A 1 143 ? 29.959 -3.555 32.375 1.00 81.00 143 ARG A C 1
ATOM 1152 O O . ARG A 1 143 ? 30.619 -2.788 33.076 1.00 81.00 143 ARG A O 1
ATOM 1159 N N . ALA A 1 144 ? 29.513 -4.738 32.795 1.00 82.06 144 ALA A N 1
ATOM 1160 C CA . ALA A 1 144 ? 29.731 -5.250 34.149 1.00 82.06 144 ALA A CA 1
ATOM 1161 C C . ALA A 1 144 ? 31.228 -5.434 34.464 1.00 82.06 144 ALA A C 1
ATOM 1163 O O . ALA A 1 144 ? 31.712 -4.949 35.486 1.00 82.06 144 ALA A O 1
ATOM 1164 N N . GLN A 1 145 ? 32.000 -6.033 33.548 1.00 85.88 145 GLN A N 1
ATOM 1165 C CA . GLN A 1 145 ? 33.456 -6.173 33.711 1.00 85.88 145 GLN A CA 1
ATOM 1166 C C . GLN A 1 145 ? 34.169 -4.814 33.801 1.00 85.88 145 GLN A C 1
ATOM 1168 O O . GLN A 1 145 ? 35.054 -4.622 34.636 1.00 85.88 145 GLN A O 1
ATOM 1173 N N . LYS A 1 146 ? 33.759 -3.838 32.979 1.00 86.56 146 LYS A N 1
ATOM 1174 C CA . LYS A 1 146 ? 34.317 -2.477 33.011 1.00 86.56 146 LYS A CA 1
ATOM 1175 C C . LYS A 1 146 ? 34.022 -1.760 34.332 1.00 86.56 146 LYS A C 1
ATOM 1177 O O . LYS A 1 146 ? 34.883 -1.038 34.829 1.00 86.56 146 LYS A O 1
ATOM 1182 N N . GLN A 1 147 ? 32.830 -1.945 34.901 1.00 88.31 147 GLN A N 1
ATOM 1183 C CA . GLN A 1 147 ? 32.484 -1.408 36.222 1.00 88.31 147 GLN A CA 1
ATOM 1184 C C . GLN A 1 147 ? 33.310 -2.071 37.330 1.00 88.31 147 GLN A C 1
ATOM 1186 O O . GLN A 1 147 ? 33.902 -1.362 38.139 1.00 88.31 147 GLN A O 1
ATOM 1191 N N . TYR A 1 148 ? 33.446 -3.399 37.304 1.00 90.62 148 TYR A N 1
ATOM 1192 C CA . TYR A 1 148 ? 34.274 -4.138 38.261 1.00 90.62 148 TYR A CA 1
ATOM 1193 C C . TYR A 1 148 ? 35.737 -3.655 38.280 1.00 90.62 148 TYR A C 1
ATOM 1195 O O . TYR A 1 148 ? 36.305 -3.416 39.346 1.00 90.62 148 TYR A O 1
ATOM 1203 N N . LEU A 1 149 ? 36.340 -3.439 37.104 1.00 92.06 149 LEU A N 1
ATOM 1204 C CA . LEU A 1 149 ? 37.704 -2.908 36.990 1.00 92.06 149 LEU A CA 1
ATOM 1205 C C . LEU A 1 149 ? 37.830 -1.480 37.547 1.00 92.06 149 LEU A C 1
ATOM 1207 O O . LEU A 1 149 ? 38.807 -1.173 38.231 1.00 92.06 149 LEU A O 1
ATOM 1211 N N . ARG A 1 150 ? 36.837 -0.614 37.299 1.00 91.25 150 ARG A N 1
ATOM 1212 C CA . ARG A 1 150 ? 36.815 0.762 37.831 1.00 91.25 150 ARG A CA 1
ATOM 1213 C C . ARG A 1 150 ? 36.747 0.786 39.357 1.00 91.25 150 ARG A C 1
ATOM 1215 O O . ARG A 1 150 ? 37.510 1.526 39.975 1.00 91.25 150 ARG A O 1
ATOM 1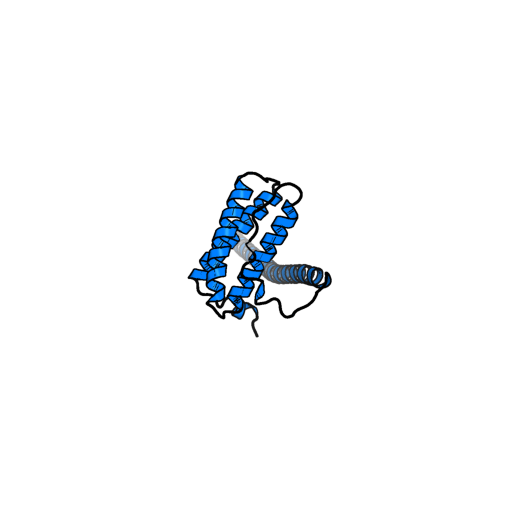222 N N . GLU A 1 151 ? 35.891 -0.041 39.954 1.00 93.44 151 GLU A N 1
ATOM 1223 C CA . GLU A 1 151 ? 35.787 -0.152 41.414 1.00 93.44 151 GLU A CA 1
ATOM 1224 C C . GLU A 1 151 ? 37.079 -0.702 42.037 1.00 93.44 151 GLU A C 1
ATOM 1226 O O . GLU A 1 151 ? 37.551 -0.180 43.048 1.00 93.44 151 GLU A O 1
ATOM 1231 N N . LYS A 1 152 ? 37.735 -1.682 41.394 1.00 93.12 152 LYS A N 1
ATOM 1232 C CA . LYS A 1 152 ? 39.053 -2.174 41.833 1.00 93.12 152 LYS A CA 1
ATOM 1233 C C . LYS A 1 152 ? 40.113 -1.070 41.874 1.00 93.12 152 LYS A C 1
ATOM 1235 O O . LYS A 1 152 ? 40.794 -0.926 42.887 1.00 93.12 152 LYS A O 1
ATOM 1240 N N . ILE A 1 153 ? 40.233 -0.276 40.809 1.00 93.75 153 ILE A N 1
ATOM 1241 C CA . ILE A 1 153 ? 41.202 0.833 40.739 1.00 93.75 153 ILE A CA 1
ATOM 1242 C C . ILE A 1 153 ? 40.900 1.888 41.814 1.00 93.75 153 ILE A C 1
ATOM 1244 O O . ILE A 1 153 ? 41.811 2.361 42.494 1.00 93.75 153 ILE A O 1
ATOM 1248 N N . LYS A 1 154 ? 39.619 2.222 42.018 1.00 92.56 154 LYS A N 1
ATOM 1249 C CA . LYS A 1 154 ? 39.179 3.177 43.046 1.00 92.56 154 LYS A CA 1
ATOM 1250 C C . LYS A 1 154 ? 39.543 2.709 44.459 1.00 92.56 154 LYS A C 1
ATOM 1252 O O . LYS A 1 154 ? 40.036 3.508 45.254 1.00 92.56 154 LYS A O 1
ATOM 1257 N N . ASN A 1 155 ? 39.362 1.422 44.752 1.00 92.88 155 ASN A N 1
ATOM 1258 C CA . ASN A 1 155 ? 39.720 0.834 46.044 1.00 92.88 155 ASN A CA 1
ATOM 1259 C C . ASN A 1 155 ? 41.234 0.833 46.295 1.00 92.88 155 ASN A C 1
ATOM 1261 O O . ASN A 1 155 ? 41.656 1.124 47.413 1.00 92.88 155 ASN A O 1
ATOM 1265 N N . ILE A 1 156 ? 42.052 0.561 45.271 1.00 94.12 156 ILE A N 1
ATOM 1266 C CA . ILE A 1 156 ? 43.519 0.651 45.374 1.00 94.12 156 ILE A CA 1
ATOM 1267 C C . ILE A 1 156 ? 43.944 2.095 45.664 1.00 94.12 156 ILE A C 1
ATOM 1269 O O . ILE A 1 156 ? 44.684 2.333 46.614 1.00 94.12 156 ILE A O 1
ATOM 1273 N N . LYS A 1 157 ? 43.405 3.071 44.921 1.00 91.06 157 LYS A N 1
ATOM 1274 C CA . LYS A 1 157 ? 43.700 4.497 45.137 1.00 91.06 157 LYS A CA 1
ATOM 1275 C C . LYS A 1 157 ? 43.333 4.960 46.553 1.00 91.06 157 LYS A C 1
ATOM 1277 O O . LYS A 1 157 ? 44.077 5.724 47.155 1.00 91.06 157 LYS A O 1
ATOM 1282 N N . LYS A 1 158 ? 42.217 4.473 47.109 1.00 90.88 158 LYS A N 1
ATOM 1283 C CA . LYS A 1 158 ? 41.806 4.784 48.489 1.00 90.88 158 LYS A CA 1
ATOM 1284 C C . LYS A 1 158 ? 42.797 4.250 49.534 1.00 90.88 158 LYS A C 1
ATOM 1286 O O . LYS A 1 158 ? 42.990 4.912 50.543 1.00 90.88 158 LYS A O 1
ATOM 1291 N N . LYS A 1 159 ? 43.423 3.092 49.288 1.00 89.94 159 LYS A N 1
ATOM 1292 C CA . LYS A 1 159 ? 44.438 2.500 50.179 1.00 89.94 159 LYS A CA 1
ATOM 1293 C C . LYS A 1 159 ? 45.803 3.190 50.118 1.00 89.94 159 LYS A C 1
ATOM 1295 O O . LYS A 1 159 ? 46.555 3.049 51.061 1.00 89.94 159 LYS A O 1
ATOM 1300 N N . MET A 1 160 ? 46.133 3.876 49.022 1.00 88.88 160 MET A N 1
ATOM 1301 C CA . MET A 1 160 ? 47.410 4.595 48.874 1.00 88.88 160 MET A CA 1
ATOM 1302 C C . MET A 1 160 ? 47.401 5.995 49.499 1.00 88.88 160 MET A C 1
ATOM 1304 O O . MET A 1 160 ? 48.458 6.552 49.762 1.00 88.88 160 MET A O 1
ATOM 1308 N N . ASN A 1 161 ? 46.217 6.584 49.676 1.00 82.06 161 ASN A N 1
ATOM 1309 C CA . ASN A 1 161 ? 46.043 7.924 50.243 1.00 82.06 161 ASN A CA 1
ATOM 1310 C C . ASN A 1 161 ? 45.899 7.916 51.777 1.00 82.06 161 ASN A C 1
ATOM 1312 O O . ASN A 1 161 ? 45.523 8.936 52.353 1.00 82.06 161 ASN A O 1
ATOM 1316 N N . HIS A 1 162 ? 46.126 6.769 52.411 1.00 60.47 162 HIS A N 1
ATOM 1317 C CA . HIS A 1 162 ? 46.075 6.554 53.851 1.00 60.47 162 HIS A CA 1
ATOM 1318 C C . HIS A 1 162 ? 47.342 5.811 54.275 1.00 60.47 162 HIS A C 1
ATOM 1320 O O . HIS A 1 162 ? 47.722 5.958 55.457 1.00 60.47 162 HIS A O 1
#

Secondary structure (DSSP, 8-state):
--HHHHHT-S-HHHHHHHHHHHHHHHHHHHHHHTT--SHHHHHHHHHHHHHHHHHHHHHTT---HHHHHHHHHHHHHHHHHHHHHTTT--PPPPP-TTGGGS-SS-----THHHHHHHHHHHHHHHHHHHHHHHHHHHHHHHHHHHHHHHHHHHHHHHHH--

Nearest PDB structures (foldseek):
  9c3i-assembly1_S  TM=5.179E-01  e=2.987E+00  Homo sapiens
  1ujw-assembly1_B  TM=4.408E-01  e=7.702E+00  Escherichia coli

Radius of gyration: 26.77 Å; Cα contacts (8 Å, |Δi|>4): 65; chains: 1; bounding box: 69×35×77 Å

Foldseek 3Di:
DPVVVLLPPDDPVLVVLLVVLVVLLVVLVVCLVVVNPDVVNQVSLVVSLVSLVVLVVVVVVDPRPNSVVSSVVSQVSVVVSQVSCVVPDHHDDNPPVPVPPPPDDDDDDDPVVVVVVVVVVVVVVVVVCVVVVVVVVVVVVVVVVVVVVVVVVVVVVVVVVD

Sequence (162 aa):
MDERNDLLNINIEDLSKFYDAFNLLCIMYGRVAQNKKDDKLLNDAKDFVKKYQELNRYSNNTDVSSYRQILSSLSTNYDDLKIKCKNDQTLPEIPASIYALTSEDTSSSSIGNKLFTVLSIFGAIAFFLGISYKYSLFGFRKRAQKQYLREKIKNIKKKMNH

Mean predicted aligned error: 16.79 Å

Solvent-accessible surface area (backbone atoms only — not comparable to full-atom values): 9604 Å² total; per-residue (Å²): 132,68,74,68,64,56,59,60,70,58,58,73,70,59,50,49,56,50,48,54,37,50,49,39,53,50,53,44,51,55,30,56,76,69,70,48,85,48,74,63,45,53,50,45,43,50,53,31,43,52,49,46,52,60,53,51,65,51,50,79,78,47,97,45,69,32,59,52,52,53,54,51,51,53,51,53,55,49,52,54,49,45,62,74,32,65,89,81,52,92,66,78,76,74,80,72,88,70,64,87,80,72,75,75,82,84,82,87,82,67,80,69,60,60,58,53,54,55,55,51,52,55,52,52,52,52,51,54,49,52,53,53,48,55,55,49,56,53,51,52,54,54,50,52,52,54,50,53,53,51,52,52,53,53,54,53,54,58,63,72,79,108

pLDDT: mean 78.97, std 16.49, range [32.91, 96.69]

InterPro domains:
  IPR006477 Variant antigen yir/bir/cir [PF06022] (1-134)
  IPR006477 Variant antigen yir/bir/cir [TIGR01590] (1-82)